Protein AF-G9ZH05-F1 (afdb_monomer)

Radius of gyration: 20.71 Å; Cα contacts (8 Å, |Δi|>4): 171; chains: 1; bo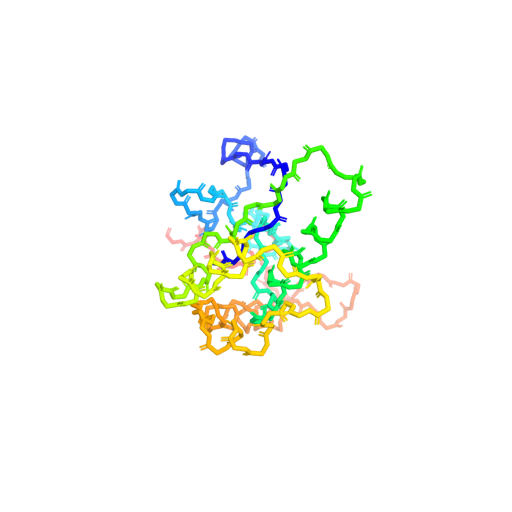unding box: 47×29×58 Å

Sequence (158 aa):
MPHSRWNDVGAESFTACGLPVLVAGEESGVAMASSPDGFRQIYFQGHPEYDHNSLLKEYRRDLQQYREGNSERAPYLPEHYLTPAGIRLANAYLESGAPISDFPEAALLEEVDVTWRDTAKALFANWLGLVYQLTHQDRRLQFMDGINPADPLGRLRR

Secondary structure (DSSP, 8-state):
-----S----HHHHHHTT--EEEEETTTEEEEEE-TTSSS-EEESS-TT--TTHHHHHHHHHHHHHHTTSSSSPPPPPTTTB-HHHHHHHHHHHHHT--GGG--HHHHHHTB---SHHHHHHHHHHHHHHHHHHB-SSTT-SB-TT--TT-TT-GGG-

Solvent-accessible surface area (backbone atoms only — not comparable to full-atom values): 9502 Å² total; per-residue (Å²): 104,50,70,87,76,89,78,85,70,55,63,64,61,35,53,77,70,53,27,49,76,76,39,64,45,96,86,74,35,48,33,32,32,24,35,72,42,62,61,93,40,75,47,69,65,38,43,52,83,61,56,86,57,50,66,58,51,52,42,53,53,43,41,47,37,23,77,72,65,77,36,98,57,73,63,71,81,69,78,90,35,50,38,79,66,25,49,51,54,53,50,53,49,64,74,66,66,62,59,79,89,69,57,63,56,73,67,42,59,77,23,45,55,77,84,33,56,68,61,30,52,51,51,53,53,52,51,53,49,48,49,67,73,44,40,29,88,57,82,93,43,71,50,34,92,90,56,44,86,77,36,65,73,58,70,89,79,116

Organism: NCBI:txid797473

Structure (mmCIF, N/CA/C/O backbone):
data_AF-G9ZH05-F1
#
_entry.id   AF-G9ZH05-F1
#
loop_
_atom_site.group_PDB
_atom_site.id
_atom_site.type_symbol
_atom_site.label_atom_id
_atom_site.label_alt_id
_atom_site.label_comp_id
_atom_site.label_asym_id
_atom_site.label_entity_id
_atom_site.label_seq_id
_atom_site.pdbx_PDB_ins_code
_atom_site.Cartn_x
_atom_site.Cartn_y
_atom_site.Cartn_z
_atom_site.occupancy
_atom_site.B_iso_or_equiv
_atom_site.auth_seq_id
_atom_site.auth_comp_id
_atom_site.auth_asym_id
_atom_site.auth_atom_id
_atom_site.pdbx_PDB_model_num
ATOM 1 N N . MET A 1 1 ? 1.633 -5.283 1.801 1.00 91.00 1 MET A N 1
ATOM 2 C CA . MET A 1 1 ? 0.624 -4.314 1.314 1.00 91.00 1 MET A CA 1
ATOM 3 C C . MET A 1 1 ? 1.350 -3.309 0.434 1.00 91.00 1 MET A C 1
ATOM 5 O O . MET A 1 1 ? 2.466 -2.972 0.805 1.00 91.00 1 MET A O 1
ATOM 9 N N . PRO A 1 2 ? 0.780 -2.866 -0.697 1.00 96.31 2 PRO A N 1
ATOM 10 C CA . PRO A 1 2 ? 1.409 -1.881 -1.571 1.00 96.31 2 PRO A CA 1
ATOM 11 C C . PRO A 1 2 ? 1.610 -0.542 -0.864 1.00 96.31 2 PRO A C 1
ATOM 13 O O . PRO A 1 2 ? 0.786 -0.148 -0.043 1.00 96.31 2 PRO A O 1
ATOM 16 N N . HIS A 1 3 ? 2.673 0.172 -1.211 1.00 96.75 3 HIS A N 1
ATOM 17 C CA . HIS A 1 3 ? 2.905 1.556 -0.814 1.00 96.75 3 HIS A CA 1
ATOM 18 C C . HIS A 1 3 ? 3.336 2.343 -2.054 1.00 96.75 3 HIS A C 1
ATOM 20 O O . HIS A 1 3 ? 4.154 1.855 -2.828 1.00 96.75 3 HIS A O 1
ATOM 26 N N . SER A 1 4 ? 2.781 3.541 -2.244 1.00 95.88 4 SER A N 1
ATOM 27 C CA . SER A 1 4 ? 3.154 4.462 -3.327 1.00 95.88 4 SER A CA 1
ATOM 28 C C . SER A 1 4 ? 3.033 5.895 -2.808 1.00 95.88 4 SER A C 1
ATOM 30 O O . SER A 1 4 ? 1.973 6.513 -2.868 1.00 95.88 4 SER A O 1
ATOM 32 N N . ARG A 1 5 ? 4.093 6.389 -2.154 1.00 93.75 5 ARG A N 1
ATOM 33 C CA . ARG A 1 5 ? 4.094 7.685 -1.455 1.00 93.75 5 ARG A CA 1
ATOM 34 C C . ARG A 1 5 ? 5.487 8.302 -1.388 1.00 93.75 5 ARG A C 1
ATOM 36 O O . ARG A 1 5 ? 6.480 7.586 -1.332 1.00 93.75 5 ARG A O 1
ATOM 43 N N . TRP A 1 6 ? 5.531 9.633 -1.327 1.00 91.75 6 TRP A N 1
ATOM 44 C CA . TRP A 1 6 ? 6.755 10.409 -1.070 1.00 91.75 6 TRP A CA 1
ATOM 45 C C . TRP A 1 6 ? 6.876 10.874 0.382 1.00 91.75 6 TRP A C 1
ATOM 47 O O . TRP A 1 6 ? 7.977 11.029 0.898 1.00 91.75 6 TRP A O 1
ATOM 57 N N . ASN A 1 7 ? 5.745 11.137 1.035 1.00 92.06 7 ASN A N 1
ATOM 58 C CA . ASN A 1 7 ? 5.698 11.530 2.438 1.00 92.06 7 ASN A CA 1
ATOM 59 C C . ASN A 1 7 ? 5.841 10.306 3.346 1.00 92.06 7 ASN A C 1
ATOM 61 O O . ASN A 1 7 ? 5.474 9.206 2.942 1.00 92.06 7 ASN A O 1
ATOM 65 N N . ASP A 1 8 ? 6.283 10.518 4.586 1.00 90.19 8 ASP A N 1
ATOM 66 C CA . ASP A 1 8 ? 6.347 9.491 5.626 1.00 90.19 8 ASP A CA 1
ATOM 67 C C . ASP A 1 8 ? 5.841 10.019 6.968 1.00 90.19 8 ASP A C 1
ATOM 69 O O . ASP A 1 8 ? 6.068 11.178 7.318 1.00 90.19 8 ASP A O 1
ATOM 73 N N . VAL A 1 9 ? 5.132 9.163 7.705 1.00 93.94 9 VAL A N 1
ATOM 74 C CA . VAL A 1 9 ? 4.748 9.410 9.097 1.00 93.94 9 VAL A CA 1
ATOM 75 C C . VAL A 1 9 ? 5.271 8.246 9.929 1.00 93.94 9 VAL A C 1
ATOM 77 O O . VAL A 1 9 ? 4.761 7.125 9.850 1.00 93.94 9 VAL A O 1
ATOM 80 N N . GLY A 1 10 ? 6.308 8.517 10.719 1.00 93.00 10 GLY A N 1
ATOM 81 C CA . GLY A 1 10 ? 6.997 7.502 11.509 1.00 93.00 10 GLY A CA 1
ATOM 82 C C . GLY A 1 10 ? 6.165 6.979 12.683 1.00 93.00 10 GLY A C 1
ATOM 83 O O . GLY A 1 10 ? 5.283 7.664 13.207 1.00 93.00 10 GLY A O 1
ATOM 84 N N . ALA A 1 11 ? 6.487 5.768 13.145 1.00 93.94 11 ALA A N 1
ATOM 85 C CA . ALA A 1 11 ? 5.816 5.117 14.278 1.00 93.94 11 ALA A CA 1
ATOM 86 C C . ALA A 1 11 ? 5.856 5.952 15.570 1.00 93.94 11 ALA A C 1
ATOM 88 O O . ALA A 1 11 ? 4.917 5.914 16.370 1.00 93.94 11 ALA A O 1
ATOM 89 N N . GLU A 1 12 ? 6.909 6.747 15.756 1.00 95.12 12 GLU A N 1
ATOM 90 C CA . GLU A 1 12 ? 7.049 7.664 16.888 1.00 95.12 12 GLU A CA 1
ATOM 91 C C . GLU A 1 12 ? 5.945 8.727 16.906 1.00 95.12 12 GLU A C 1
ATOM 93 O O . GLU A 1 12 ? 5.384 9.000 17.965 1.00 95.12 12 GLU A O 1
ATOM 98 N N . SER A 1 13 ? 5.562 9.273 15.745 1.00 95.94 13 SER A N 1
ATOM 99 C CA . SER A 1 13 ? 4.480 10.259 15.644 1.00 95.94 13 SER A CA 1
ATOM 100 C C . SER A 1 13 ? 3.128 9.657 16.027 1.00 95.94 13 SER A C 1
ATOM 102 O O . SER A 1 13 ? 2.374 10.271 16.779 1.00 95.94 13 SER A O 1
ATOM 104 N N . PHE A 1 14 ? 2.838 8.431 15.577 1.00 95.88 14 PHE A N 1
ATOM 105 C CA . PHE A 1 14 ? 1.626 7.715 15.993 1.00 95.88 14 PHE A CA 1
ATOM 106 C C . PHE A 1 14 ? 1.620 7.466 17.502 1.00 95.88 14 PHE A C 1
ATOM 108 O O . PHE A 1 14 ? 0.631 7.762 18.174 1.00 95.88 14 PHE A O 1
ATOM 115 N N . THR A 1 15 ? 2.747 7.001 18.044 1.00 94.06 15 THR A N 1
ATOM 116 C CA . THR A 1 15 ? 2.907 6.724 19.478 1.00 94.06 15 THR A CA 1
ATOM 117 C C . THR A 1 15 ? 2.720 7.987 20.319 1.00 94.06 15 THR A C 1
ATOM 119 O O . THR A 1 15 ? 1.979 7.962 21.300 1.00 94.06 15 THR A O 1
ATOM 122 N N . ALA A 1 16 ? 3.316 9.111 19.911 1.00 96.75 16 ALA A N 1
ATOM 123 C CA . ALA A 1 16 ? 3.177 10.402 20.586 1.00 96.75 16 ALA A CA 1
ATOM 124 C C . ALA A 1 16 ? 1.726 10.915 20.600 1.00 96.75 16 ALA A C 1
ATOM 126 O O . ALA A 1 16 ? 1.315 11.586 21.545 1.00 96.75 16 ALA A O 1
ATOM 127 N N . CYS A 1 17 ? 0.932 10.565 19.585 1.00 95.94 17 CYS A N 1
ATOM 128 C CA . CYS A 1 17 ? -0.497 10.873 19.516 1.00 95.94 17 CYS A CA 1
ATOM 129 C C . CYS A 1 17 ? -1.398 9.806 20.167 1.00 95.94 17 CYS A C 1
ATOM 131 O O . CYS A 1 17 ? -2.622 9.928 20.105 1.00 95.94 17 CYS A O 1
ATOM 133 N N . GLY A 1 18 ? -0.830 8.759 20.775 1.00 95.38 18 GLY A N 1
ATOM 134 C CA . GLY A 1 18 ? -1.591 7.662 21.377 1.00 95.38 18 GLY A CA 1
ATOM 135 C C . GLY A 1 18 ? -2.350 6.803 20.361 1.00 95.38 18 GLY A C 1
ATOM 136 O O . GLY A 1 18 ? -3.349 6.184 20.718 1.00 95.38 18 GLY A O 1
ATOM 137 N N . LEU A 1 19 ? -1.908 6.783 19.101 1.00 96.62 19 LEU A N 1
ATOM 138 C CA . LEU A 1 19 ? -2.506 6.008 18.017 1.00 96.62 19 LEU A CA 1
ATOM 139 C C . LEU A 1 19 ? -1.796 4.651 17.906 1.00 96.62 19 LEU A C 1
ATOM 141 O O . LEU A 1 19 ? -0.623 4.612 17.527 1.00 96.62 19 LEU A O 1
ATOM 145 N N . PRO A 1 20 ? -2.462 3.525 18.219 1.00 95.44 20 PRO A N 1
ATOM 146 C CA . PRO A 1 20 ? -1.836 2.216 18.111 1.00 95.44 20 PRO A CA 1
ATOM 147 C C . PRO A 1 20 ? -1.475 1.888 16.659 1.00 95.44 20 PRO A C 1
ATOM 149 O O . PRO A 1 20 ? -2.345 1.872 15.784 1.00 95.44 20 PRO A O 1
ATOM 152 N N . VAL A 1 21 ? -0.201 1.581 16.410 1.00 96.62 21 VAL A N 1
ATOM 153 C CA . VAL A 1 21 ? 0.254 1.002 15.139 1.00 96.62 21 VAL A CA 1
ATOM 154 C C . VAL A 1 21 ? -0.161 -0.468 15.102 1.00 96.62 21 VAL A C 1
ATOM 156 O O . VAL A 1 21 ? 0.122 -1.225 16.028 1.00 96.62 21 VAL A O 1
ATOM 159 N N . LEU A 1 22 ? -0.853 -0.867 14.037 1.00 94.56 22 LEU A N 1
ATOM 160 C CA . LEU A 1 22 ? -1.394 -2.217 13.861 1.00 94.56 22 LEU A CA 1
ATOM 161 C C . LEU A 1 22 ? -0.553 -3.051 12.894 1.00 94.56 22 LEU A C 1
ATOM 163 O O . LEU A 1 22 ? -0.414 -4.256 13.082 1.00 94.56 22 LEU A O 1
ATOM 167 N N . VAL A 1 23 ? -0.012 -2.416 11.852 1.00 94.88 23 VAL A N 1
ATOM 168 C CA . VAL A 1 23 ? 0.832 -3.061 10.840 1.00 94.88 23 VAL A CA 1
ATOM 169 C C . VAL A 1 23 ? 1.953 -2.104 10.459 1.00 94.88 23 VAL A C 1
ATOM 171 O O . VAL A 1 23 ? 1.690 -0.948 10.122 1.00 94.88 23 VAL A O 1
ATOM 174 N N . ALA A 1 24 ? 3.186 -2.601 10.470 1.00 95.12 24 ALA A N 1
ATOM 175 C CA . ALA A 1 24 ? 4.362 -1.919 9.948 1.00 95.12 24 ALA A CA 1
ATOM 176 C C . ALA A 1 24 ? 5.237 -2.924 9.185 1.00 95.12 24 ALA A C 1
ATOM 178 O O . ALA A 1 24 ? 5.312 -4.090 9.574 1.00 95.12 24 ALA A O 1
ATOM 179 N N . GLY A 1 25 ? 5.845 -2.477 8.089 1.00 92.69 25 GLY A N 1
ATOM 180 C CA . GLY A 1 25 ? 6.876 -3.217 7.366 1.00 92.69 25 GLY A CA 1
ATOM 181 C C . GLY A 1 25 ? 8.271 -2.788 7.816 1.00 92.69 25 GLY A C 1
ATOM 182 O O . GLY A 1 25 ? 8.442 -1.677 8.316 1.00 92.69 25 GLY A O 1
ATOM 183 N N . GLU A 1 26 ? 9.259 -3.660 7.622 1.00 92.12 26 GLU A N 1
ATOM 184 C CA . GLU A 1 26 ? 10.667 -3.354 7.912 1.00 92.12 26 GLU A CA 1
ATOM 185 C C . GLU A 1 26 ? 11.187 -2.220 7.015 1.00 92.12 26 GLU A C 1
ATOM 187 O O . GLU A 1 26 ? 11.820 -1.287 7.500 1.00 92.12 26 GLU A O 1
ATOM 192 N N . GLU A 1 27 ? 10.828 -2.253 5.729 1.00 92.38 27 GLU A N 1
ATOM 193 C CA . GLU A 1 27 ? 11.251 -1.261 4.732 1.00 92.38 27 GLU A CA 1
ATOM 194 C C . GLU A 1 27 ? 10.213 -0.145 4.532 1.00 92.38 27 GLU A C 1
ATOM 196 O O . GLU A 1 27 ? 10.553 1.030 4.425 1.00 92.38 27 GLU A O 1
ATOM 201 N N . SER A 1 28 ? 8.921 -0.491 4.515 1.00 92.56 28 SER A N 1
ATOM 202 C CA . SER A 1 28 ? 7.839 0.447 4.176 1.00 92.56 28 SER A CA 1
ATOM 203 C C . SER A 1 28 ? 7.343 1.303 5.348 1.00 92.56 28 SER A C 1
ATOM 205 O O . SER A 1 28 ? 6.474 2.163 5.162 1.00 92.56 28 SER A O 1
ATOM 207 N N . GLY A 1 29 ? 7.846 1.051 6.560 1.00 94.88 29 GLY A N 1
ATOM 208 C CA . GLY A 1 29 ? 7.427 1.732 7.780 1.00 94.88 29 GLY A CA 1
ATOM 209 C C . GLY A 1 29 ? 5.975 1.436 8.169 1.00 94.88 29 GLY A C 1
ATOM 210 O O . GLY A 1 29 ? 5.433 0.360 7.897 1.00 94.88 29 GLY A O 1
ATOM 211 N N . VAL A 1 30 ? 5.328 2.390 8.846 1.00 96.50 30 VAL A N 1
ATOM 212 C CA . VAL A 1 30 ? 3.940 2.230 9.305 1.00 96.50 30 VAL A CA 1
ATOM 213 C C . VAL A 1 30 ? 3.008 2.072 8.109 1.00 96.50 30 VAL A C 1
ATOM 215 O O . VAL A 1 30 ? 3.024 2.868 7.174 1.00 96.50 30 VAL A O 1
ATOM 218 N N . ALA A 1 31 ? 2.153 1.056 8.173 1.00 95.81 31 ALA A N 1
ATOM 219 C CA . ALA A 1 31 ? 1.224 0.702 7.112 1.00 95.81 31 ALA A CA 1
ATOM 220 C C . A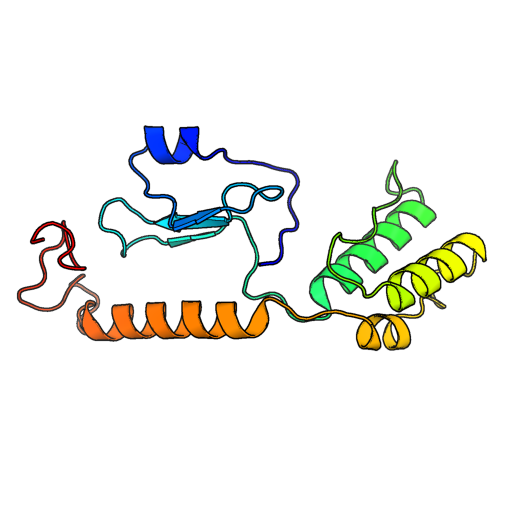LA A 1 31 ? -0.232 0.919 7.537 1.00 95.81 31 ALA A C 1
ATOM 222 O O . ALA A 1 31 ? -1.023 1.474 6.771 1.00 95.81 31 ALA A O 1
ATOM 223 N N . MET A 1 32 ? -0.566 0.533 8.772 1.00 96.50 32 MET A N 1
ATOM 224 C CA . MET A 1 32 ? -1.893 0.715 9.354 1.00 96.50 32 MET A CA 1
ATOM 225 C C . MET A 1 32 ? -1.805 1.099 10.831 1.00 96.50 32 MET A C 1
ATOM 227 O O . MET A 1 32 ? -1.017 0.520 11.582 1.00 96.50 32 MET A O 1
ATOM 231 N N . ALA A 1 33 ? -2.664 2.020 11.257 1.00 96.94 33 ALA A N 1
ATOM 232 C CA . ALA A 1 33 ? -2.870 2.395 12.654 1.00 96.94 33 ALA A CA 1
ATOM 233 C C . ALA A 1 33 ? -4.368 2.576 12.945 1.00 96.94 33 ALA A C 1
ATOM 235 O O . ALA A 1 33 ? -5.184 2.628 12.024 1.00 96.94 33 ALA A O 1
ATOM 236 N N . SER A 1 34 ? -4.742 2.700 14.215 1.00 96.44 34 SER A N 1
ATOM 237 C CA . SER A 1 34 ? -6.118 3.017 14.617 1.00 96.44 34 SER A CA 1
ATOM 238 C C . SER A 1 34 ? -6.186 4.190 15.588 1.00 96.44 34 SER A C 1
ATOM 240 O O . SER A 1 34 ? -5.182 4.591 16.172 1.00 96.44 34 SER A O 1
ATOM 242 N N . SER A 1 35 ? -7.390 4.715 15.812 1.00 95.50 35 SER A N 1
ATOM 243 C CA . SER A 1 35 ? -7.690 5.540 16.984 1.00 95.50 35 SER A CA 1
ATOM 244 C C . SER A 1 35 ? -7.393 4.784 18.292 1.00 95.50 35 SER A C 1
ATOM 246 O O . SER A 1 35 ? -7.295 3.551 18.275 1.00 95.50 35 SER A O 1
ATOM 248 N N . PRO A 1 36 ? -7.268 5.485 19.438 1.00 94.12 36 PRO A N 1
ATOM 249 C CA . PRO A 1 36 ? -6.943 4.851 20.722 1.00 94.12 36 PRO A CA 1
ATOM 250 C C . PRO A 1 36 ? -7.937 3.756 21.140 1.00 94.12 36 PRO A C 1
ATOM 252 O O . PRO A 1 36 ? -7.549 2.747 21.718 1.00 94.12 36 PRO A O 1
ATOM 255 N N . ASP A 1 37 ? -9.212 3.924 20.783 1.00 92.94 37 ASP A N 1
ATOM 256 C CA . ASP A 1 37 ? -10.287 2.949 21.015 1.00 92.94 37 ASP A CA 1
ATOM 257 C C . ASP A 1 37 ? -10.234 1.734 20.062 1.00 92.94 37 ASP A C 1
ATOM 259 O O . ASP A 1 37 ? -11.022 0.794 20.167 1.00 92.94 37 ASP A O 1
ATOM 263 N N . GLY A 1 38 ? -9.302 1.749 19.109 1.00 92.62 38 GLY A N 1
ATOM 264 C CA . GLY A 1 38 ? -9.018 0.659 18.190 1.00 92.62 38 GLY A CA 1
ATOM 265 C C . GLY A 1 38 ? -9.962 0.528 16.999 1.00 92.62 38 GLY A C 1
ATOM 266 O O . GLY A 1 38 ? -9.773 -0.410 16.225 1.00 92.62 38 GLY A O 1
ATOM 267 N N . PHE A 1 39 ? -10.971 1.396 16.854 1.00 93.94 39 PHE A N 1
ATOM 268 C CA . PHE A 1 39 ? -12.082 1.117 15.939 1.00 93.94 39 PHE A CA 1
ATOM 269 C C . PHE A 1 39 ? -12.606 2.312 15.137 1.00 93.94 39 PHE A C 1
ATOM 271 O O . PHE A 1 39 ? -12.826 2.179 13.934 1.00 93.94 39 PHE A O 1
ATOM 278 N N . ARG A 1 40 ? -12.834 3.473 15.764 1.00 92.25 40 ARG A N 1
ATOM 279 C CA . ARG A 1 40 ? -13.557 4.579 15.104 1.00 92.25 40 ARG A CA 1
ATOM 280 C C . ARG A 1 40 ? -12.829 5.175 13.912 1.00 92.25 40 ARG A C 1
ATOM 282 O O . ARG A 1 40 ? -13.476 5.661 12.989 1.00 92.25 40 ARG A O 1
ATOM 289 N N . GLN A 1 41 ? -11.505 5.198 13.961 1.00 95.00 41 GLN A N 1
ATOM 290 C CA . GLN A 1 41 ? -10.664 5.675 12.875 1.00 95.00 41 GLN A CA 1
ATOM 291 C C . GLN A 1 41 ? -9.622 4.605 12.589 1.00 95.00 41 GLN A C 1
ATOM 293 O O . GLN A 1 41 ? -8.938 4.143 13.502 1.00 95.00 41 GLN A O 1
ATOM 298 N N . ILE A 1 42 ? -9.512 4.222 11.322 1.00 95.44 42 ILE A N 1
ATOM 299 C CA . ILE A 1 42 ? -8.452 3.356 10.817 1.00 95.44 42 ILE A CA 1
ATOM 300 C C . ILE A 1 42 ? -7.653 4.194 9.824 1.00 95.44 42 ILE A C 1
ATOM 302 O O . ILE A 1 42 ? -8.221 4.769 8.896 1.00 95.44 42 ILE A O 1
ATOM 306 N N . TYR A 1 43 ? -6.349 4.294 10.048 1.00 96.00 43 TYR A N 1
ATOM 307 C CA . TYR A 1 43 ? -5.430 5.066 9.222 1.00 96.00 43 TYR A CA 1
ATOM 308 C C . TYR A 1 43 ? -4.613 4.118 8.356 1.00 96.00 43 TYR A C 1
ATOM 310 O O . TYR A 1 43 ? -4.080 3.129 8.861 1.00 96.00 43 TYR A O 1
ATOM 318 N N . PHE A 1 44 ? -4.472 4.457 7.078 1.00 95.69 44 PHE A N 1
ATOM 319 C CA . PHE A 1 44 ? -3.669 3.714 6.115 1.00 95.69 44 PHE A CA 1
ATOM 320 C C . PHE A 1 44 ? -2.575 4.610 5.543 1.00 95.69 44 PHE A C 1
ATOM 322 O O . PHE A 1 44 ? -2.839 5.737 5.133 1.00 95.69 44 PHE A O 1
ATOM 329 N N . GLN A 1 45 ? -1.351 4.089 5.517 1.00 95.38 45 GLN A N 1
ATOM 330 C CA . GLN A 1 45 ? -0.221 4.660 4.774 1.00 95.38 45 GLN A CA 1
ATOM 331 C C . GLN A 1 45 ? 0.206 3.785 3.589 1.00 95.38 45 GLN A C 1
ATOM 333 O O . GLN A 1 45 ? 1.088 4.172 2.820 1.00 95.38 45 GLN A O 1
ATOM 338 N N . GLY A 1 46 ? -0.375 2.591 3.461 1.00 94.69 46 GLY A N 1
ATOM 339 C CA . GLY A 1 46 ? -0.297 1.782 2.250 1.00 94.69 46 GLY A CA 1
ATOM 340 C C . GLY A 1 46 ? -1.675 1.597 1.629 1.00 94.69 46 GLY A C 1
ATOM 341 O O . GLY A 1 46 ? -2.678 2.050 2.175 1.00 94.69 46 GLY A O 1
ATOM 342 N N . HIS A 1 47 ? -1.698 0.907 0.498 1.00 96.31 47 HIS A N 1
ATOM 343 C CA . HIS A 1 47 ? -2.842 0.802 -0.391 1.00 96.31 47 HIS A CA 1
ATOM 344 C C . HIS A 1 47 ? -3.304 -0.652 -0.548 1.00 96.31 47 HIS A C 1
ATOM 346 O O . HIS A 1 47 ? -3.026 -1.292 -1.569 1.0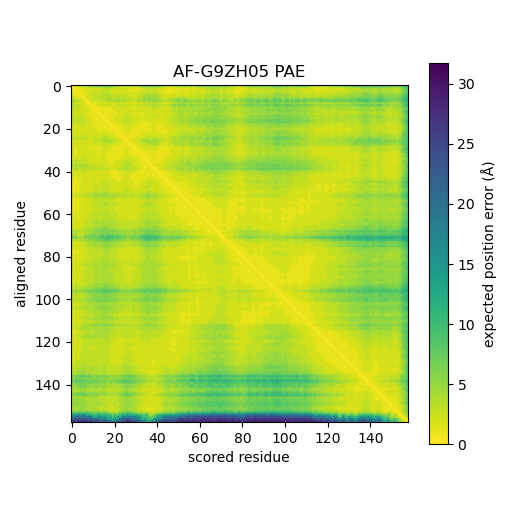0 96.31 47 HIS A O 1
ATOM 352 N N . PRO A 1 48 ? -3.972 -1.240 0.463 1.00 95.75 48 PRO A N 1
ATOM 353 C CA . PRO A 1 48 ? -4.450 -2.619 0.368 1.00 95.75 48 PRO A CA 1
ATOM 354 C C . PRO A 1 48 ? -5.518 -2.794 -0.722 1.00 95.75 48 PRO A C 1
ATOM 356 O O . PRO A 1 48 ? -5.752 -3.911 -1.173 1.00 95.75 48 PRO A O 1
ATOM 359 N N . GLU A 1 49 ? -6.159 -1.706 -1.146 1.00 96.50 49 GLU A N 1
ATOM 360 C CA . GLU A 1 49 ? -7.189 -1.646 -2.179 1.00 96.50 49 GLU A CA 1
ATOM 361 C C . GLU A 1 49 ? -6.652 -1.740 -3.610 1.00 96.50 49 GLU A C 1
ATOM 363 O O . GLU A 1 49 ? -7.441 -1.948 -4.532 1.00 96.50 49 GLU A O 1
ATOM 368 N N . TYR A 1 50 ? -5.342 -1.566 -3.814 1.00 97.31 50 TYR A N 1
ATOM 369 C CA . TYR A 1 50 ? -4.762 -1.544 -5.153 1.00 97.31 50 TYR A CA 1
ATOM 370 C C . TYR A 1 50 ? -5.015 -2.847 -5.906 1.00 97.31 50 TYR A C 1
ATOM 372 O O . TYR A 1 50 ? -4.864 -3.953 -5.372 1.00 97.31 50 TYR A O 1
ATOM 380 N N . ASP A 1 51 ? -5.352 -2.699 -7.186 1.00 96.19 51 ASP A N 1
ATOM 381 C CA . ASP A 1 51 ? -5.413 -3.822 -8.102 1.00 96.19 51 ASP A CA 1
ATOM 382 C C . ASP A 1 51 ? -4.001 -4.187 -8.582 1.00 96.19 51 ASP A C 1
ATOM 384 O O . ASP A 1 51 ? -3.052 -3.406 -8.491 1.00 96.19 51 ASP A O 1
ATOM 388 N N . HIS A 1 52 ? -3.867 -5.390 -9.130 1.00 95.38 52 HIS A N 1
ATOM 389 C CA . HIS A 1 52 ? -2.613 -5.932 -9.633 1.00 95.38 52 HIS A CA 1
ATOM 390 C C . HIS A 1 52 ? -1.943 -5.035 -10.678 1.00 95.38 52 HIS A C 1
ATOM 392 O O . HIS A 1 52 ? -0.737 -5.121 -10.813 1.00 95.38 52 HIS A O 1
ATOM 398 N N . ASN A 1 53 ? -2.669 -4.163 -11.389 1.00 97.00 53 ASN A N 1
ATOM 399 C CA . ASN A 1 53 ? -2.106 -3.270 -12.409 1.00 97.00 53 ASN A CA 1
ATOM 400 C C . ASN A 1 53 ? -1.844 -1.828 -11.935 1.00 97.00 53 ASN A C 1
ATOM 402 O O . ASN A 1 53 ? -1.330 -1.033 -12.722 1.00 97.00 53 ASN A O 1
ATOM 406 N N . SER A 1 54 ? -2.194 -1.468 -10.694 1.00 97.56 54 SER A N 1
ATOM 407 C CA . SER A 1 54 ? -2.137 -0.073 -10.232 1.00 97.56 54 SER A CA 1
ATOM 408 C C . SER A 1 54 ? -0.722 0.507 -10.302 1.00 97.56 54 SER A C 1
ATOM 410 O O . SER A 1 54 ? -0.507 1.522 -10.962 1.00 97.56 54 SER A O 1
ATOM 412 N N . LEU A 1 55 ? 0.258 -0.173 -9.696 1.00 97.81 55 LEU A N 1
ATOM 413 C CA . LEU A 1 55 ? 1.650 0.292 -9.682 1.00 97.81 55 LEU A CA 1
ATOM 414 C C . LEU A 1 55 ? 2.284 0.263 -11.079 1.00 97.81 55 LEU A C 1
ATOM 416 O O . LEU A 1 55 ? 3.065 1.148 -11.416 1.00 97.81 55 LEU A O 1
ATOM 420 N N . LEU A 1 56 ? 1.916 -0.704 -11.929 1.00 97.50 56 LEU A N 1
ATOM 421 C CA . LEU A 1 56 ? 2.408 -0.749 -13.307 1.00 97.50 56 LEU A CA 1
ATOM 422 C C . LEU A 1 56 ? 1.912 0.445 -14.135 1.00 97.50 56 LEU A C 1
ATOM 424 O O . LEU A 1 56 ? 2.673 1.009 -14.921 1.00 97.50 56 LEU A O 1
ATOM 428 N N . LYS A 1 57 ? 0.654 0.860 -13.943 1.00 97.50 57 LYS A N 1
ATOM 429 C CA . LYS A 1 57 ? 0.091 2.051 -14.597 1.00 97.50 57 LYS A CA 1
ATOM 430 C C . LYS A 1 57 ? 0.753 3.336 -14.111 1.00 97.50 57 LYS A C 1
ATOM 432 O O . LYS A 1 57 ? 1.042 4.202 -14.936 1.00 97.50 57 LYS A O 1
ATOM 437 N N . GLU A 1 58 ? 1.007 3.453 -12.807 1.00 98.00 58 GLU A N 1
ATOM 438 C CA . GLU A 1 58 ? 1.777 4.567 -12.237 1.00 98.00 58 GLU A CA 1
ATOM 439 C C . GLU A 1 58 ? 3.176 4.626 -12.858 1.00 98.00 58 GLU A C 1
ATOM 441 O O . GLU A 1 58 ? 3.552 5.652 -13.422 1.00 98.00 58 GLU A O 1
ATOM 446 N N . TYR A 1 59 ? 3.890 3.497 -12.880 1.00 98.06 59 TYR A N 1
ATOM 447 C CA . TYR A 1 59 ? 5.215 3.397 -13.485 1.00 98.06 59 TYR A CA 1
ATOM 448 C C . TYR A 1 59 ? 5.216 3.789 -14.969 1.00 98.06 59 TYR A C 1
ATOM 450 O O . TYR A 1 59 ? 6.031 4.607 -15.395 1.00 98.06 59 TYR A O 1
ATOM 458 N N . ARG A 1 60 ? 4.283 3.248 -15.767 1.00 97.88 60 ARG A N 1
ATOM 459 C CA . ARG A 1 60 ? 4.160 3.559 -17.201 1.00 97.88 60 ARG A CA 1
ATOM 460 C C . ARG A 1 60 ? 3.921 5.052 -17.431 1.00 97.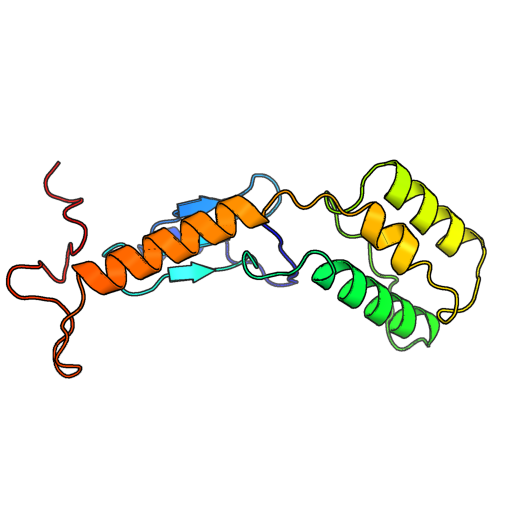88 60 ARG A C 1
ATOM 462 O O . ARG A 1 60 ? 4.574 5.644 -18.292 1.00 97.88 60 ARG A O 1
ATOM 469 N N . ARG A 1 61 ? 2.999 5.654 -16.671 1.00 97.75 61 ARG A N 1
ATOM 470 C CA . ARG A 1 61 ? 2.691 7.090 -16.734 1.00 97.75 61 ARG A CA 1
ATOM 471 C C . ARG A 1 61 ? 3.928 7.922 -16.404 1.00 97.75 61 ARG A C 1
ATOM 473 O O . ARG A 1 61 ? 4.257 8.839 -17.149 1.00 97.75 61 ARG A O 1
ATOM 480 N N . ASP A 1 62 ? 4.626 7.598 -15.324 1.00 97.88 62 ASP A N 1
ATOM 481 C CA . ASP A 1 62 ? 5.764 8.394 -14.861 1.00 97.88 62 ASP A CA 1
ATOM 482 C C . ASP A 1 62 ? 6.977 8.228 -15.794 1.00 97.88 62 ASP A C 1
ATOM 484 O O . ASP A 1 62 ? 7.718 9.181 -16.043 1.00 97.88 62 ASP A O 1
ATOM 488 N N . LEU A 1 63 ? 7.135 7.050 -16.410 1.00 97.75 63 LEU A N 1
ATOM 489 C CA . LEU A 1 63 ? 8.162 6.799 -17.420 1.00 97.75 63 LEU A CA 1
ATOM 490 C C . LEU A 1 63 ? 7.896 7.616 -18.686 1.00 97.75 63 LEU A C 1
ATOM 492 O O . LEU A 1 63 ? 8.834 8.137 -19.291 1.00 97.75 63 LEU A O 1
ATOM 496 N N . GLN A 1 64 ? 6.626 7.749 -19.075 1.00 97.44 64 GLN A N 1
ATOM 497 C CA . GLN A 1 64 ? 6.226 8.632 -20.164 1.00 97.44 64 GLN A CA 1
ATOM 498 C C . GLN A 1 64 ? 6.592 10.087 -19.856 1.00 97.44 64 GLN A C 1
ATOM 500 O O . GLN A 1 64 ? 7.264 10.720 -20.665 1.00 97.44 64 GLN A O 1
ATOM 505 N N . GLN A 1 65 ? 6.220 10.587 -18.671 1.00 97.88 65 GLN A N 1
ATOM 506 C CA . GLN A 1 65 ? 6.529 11.960 -18.252 1.00 97.88 65 GLN A CA 1
ATOM 507 C C . GLN A 1 65 ? 8.034 12.238 -18.263 1.00 97.88 65 GLN A C 1
ATOM 509 O O . GLN A 1 65 ? 8.467 13.290 -18.728 1.00 97.88 65 GLN A O 1
ATOM 514 N N . TYR A 1 66 ? 8.845 11.281 -17.807 1.00 97.31 66 TYR A N 1
ATOM 515 C CA . TYR A 1 66 ? 10.299 11.386 -17.881 1.00 97.31 66 TYR A CA 1
ATOM 516 C C . TYR A 1 66 ? 10.810 11.466 -19.326 1.00 97.31 66 TYR A C 1
ATOM 518 O O . TYR A 1 66 ? 11.601 12.347 -19.653 1.00 97.31 66 TYR A O 1
ATOM 526 N N . ARG A 1 67 ? 10.332 10.589 -20.217 1.00 95.56 67 ARG A N 1
ATOM 527 C CA . ARG A 1 67 ? 10.746 10.576 -21.632 1.00 95.56 67 ARG A CA 1
ATOM 528 C C . ARG A 1 67 ? 10.315 11.826 -22.401 1.00 95.56 67 ARG A C 1
ATOM 530 O O . ARG A 1 67 ? 10.987 12.207 -23.353 1.00 95.56 67 ARG A O 1
ATOM 537 N N . GLU A 1 68 ? 9.224 12.458 -21.985 1.00 96.94 68 GLU A N 1
ATOM 538 C CA . GLU A 1 68 ? 8.742 13.733 -22.528 1.00 96.94 68 GLU A CA 1
ATOM 539 C C . GLU A 1 68 ? 9.476 14.953 -21.939 1.00 96.94 68 GLU A C 1
ATOM 541 O O . GLU A 1 68 ? 9.264 16.072 -22.399 1.00 96.94 68 GLU A O 1
ATOM 546 N N . GLY A 1 69 ? 10.359 14.759 -20.950 1.00 97.00 69 GLY A N 1
ATOM 547 C CA . GLY A 1 69 ? 11.106 15.836 -20.291 1.00 97.00 69 GLY A CA 1
ATOM 548 C C . GLY A 1 69 ? 10.312 16.602 -19.227 1.00 97.00 69 GLY A C 1
ATOM 549 O O . GLY A 1 69 ? 10.786 17.620 -18.731 1.00 97.00 69 GLY A O 1
ATOM 550 N N . ASN A 1 70 ? 9.128 16.113 -18.847 1.00 97.44 70 ASN A N 1
ATOM 551 C CA . ASN A 1 70 ? 8.274 16.713 -17.815 1.00 97.44 70 ASN A CA 1
ATOM 552 C C . ASN A 1 70 ? 8.678 16.299 -16.387 1.00 97.44 70 ASN A C 1
ATOM 554 O O . ASN A 1 70 ? 8.150 16.835 -15.415 1.00 97.44 70 ASN A O 1
ATOM 558 N N . SER A 1 71 ? 9.593 15.335 -16.252 1.00 95.69 71 SER A N 1
ATOM 559 C CA . SER A 1 71 ? 10.189 14.908 -14.983 1.00 95.69 71 SER A CA 1
ATOM 560 C C . SER A 1 71 ? 11.711 14.933 -15.088 1.00 95.69 71 SER A C 1
ATOM 562 O O . SER A 1 71 ? 12.276 14.484 -16.083 1.00 95.69 71 SER A O 1
ATOM 564 N N . GLU A 1 72 ? 12.380 15.396 -14.034 1.00 94.19 72 GLU A N 1
ATOM 565 C CA . GLU A 1 72 ? 13.846 15.444 -13.956 1.00 94.19 72 GLU A CA 1
ATOM 566 C C . GLU A 1 72 ? 14.480 14.049 -13.832 1.00 94.19 72 GLU A C 1
ATOM 568 O O . GLU A 1 72 ? 15.656 13.855 -14.143 1.00 94.19 72 GLU A O 1
ATOM 573 N N . ARG A 1 73 ? 13.706 13.061 -13.369 1.00 94.31 73 ARG A N 1
ATOM 574 C CA . ARG A 1 73 ? 14.201 11.729 -13.018 1.00 94.31 73 ARG A CA 1
ATOM 575 C C . ARG A 1 73 ? 13.303 10.624 -13.560 1.00 94.31 73 ARG A C 1
ATOM 577 O O . ARG A 1 73 ? 12.077 10.725 -13.517 1.00 94.31 73 ARG A O 1
ATOM 584 N N . ALA A 1 74 ? 13.946 9.550 -14.016 1.00 94.88 74 ALA A N 1
ATOM 585 C CA . ALA A 1 74 ? 13.278 8.315 -14.399 1.00 94.88 74 ALA A CA 1
ATOM 586 C C . ALA A 1 74 ? 12.651 7.638 -13.169 1.00 94.88 74 ALA A C 1
ATOM 588 O O . ALA A 1 74 ? 13.322 7.543 -12.135 1.00 94.88 74 ALA A O 1
ATOM 589 N N . PRO A 1 75 ? 11.406 7.137 -13.255 1.00 96.19 75 PRO A N 1
ATOM 590 C CA . PRO A 1 75 ? 10.824 6.385 -12.154 1.00 96.19 75 PRO A CA 1
ATOM 591 C C . PRO A 1 75 ? 11.583 5.075 -11.928 1.00 96.19 75 PRO A C 1
ATOM 593 O O . PRO A 1 75 ? 12.103 4.460 -12.864 1.00 96.19 75 PRO A O 1
ATOM 596 N N . TYR A 1 76 ? 11.596 4.622 -10.680 1.00 95.12 76 TYR A N 1
ATOM 597 C CA . TYR A 1 76 ? 12.063 3.284 -10.343 1.00 95.12 76 TYR A CA 1
ATOM 598 C C . TYR A 1 76 ? 10.989 2.248 -10.612 1.00 95.12 76 TYR A C 1
ATOM 600 O O . TYR A 1 76 ? 9.800 2.529 -10.461 1.00 95.12 76 TYR A O 1
ATOM 608 N N . LEU A 1 77 ? 11.414 1.040 -10.985 1.00 96.19 77 LEU A N 1
ATOM 609 C CA . LEU A 1 77 ? 10.502 -0.096 -10.973 1.00 96.19 77 LEU A CA 1
ATOM 610 C C . LEU A 1 77 ? 10.002 -0.315 -9.538 1.00 96.19 77 LEU A C 1
ATOM 612 O O . LEU A 1 77 ? 10.820 -0.254 -8.617 1.00 96.19 77 LEU A O 1
ATOM 616 N N . PRO A 1 78 ? 8.699 -0.577 -9.335 1.00 96.44 78 PRO A N 1
ATOM 617 C CA . PRO A 1 78 ? 8.185 -0.871 -8.007 1.00 96.44 78 PRO A CA 1
ATOM 618 C C . PRO A 1 78 ? 8.884 -2.097 -7.403 1.00 96.44 78 PRO A C 1
ATOM 620 O O . PRO A 1 78 ? 8.973 -3.156 -8.034 1.00 96.44 78 PRO A O 1
ATOM 623 N N . GLU A 1 79 ? 9.384 -1.949 -6.180 1.00 96.25 79 GLU A N 1
ATOM 624 C CA . GLU A 1 79 ? 10.071 -3.015 -5.452 1.00 96.25 79 GLU A CA 1
ATOM 625 C C . GLU A 1 79 ? 9.088 -4.126 -5.054 1.00 96.25 79 GLU A C 1
ATOM 627 O O . GLU A 1 79 ? 7.914 -3.871 -4.785 1.00 96.25 79 GLU A O 1
ATOM 632 N N . HIS A 1 80 ? 9.561 -5.379 -5.052 1.00 96.06 80 HIS A N 1
ATOM 633 C CA . HIS A 1 80 ? 8.774 -6.574 -4.695 1.00 96.06 80 HIS A CA 1
ATOM 634 C C . HIS A 1 80 ? 7.440 -6.748 -5.447 1.00 96.06 80 HIS A C 1
ATOM 636 O O . HIS A 1 80 ? 6.533 -7.419 -4.958 1.00 96.06 80 HIS A O 1
ATOM 642 N N . TYR A 1 81 ? 7.308 -6.143 -6.629 1.00 97.06 81 TYR A N 1
ATOM 643 C CA . TYR A 1 81 ? 6.063 -6.131 -7.398 1.00 97.06 81 TYR A CA 1
ATOM 644 C C . TYR A 1 81 ? 6.097 -7.058 -8.617 1.00 97.06 81 TYR A C 1
ATOM 646 O O . TYR A 1 81 ? 5.117 -7.745 -8.899 1.00 97.06 81 TYR A O 1
ATOM 654 N N . LEU A 1 82 ? 7.224 -7.088 -9.331 1.00 97.81 82 LEU A N 1
ATOM 655 C CA . LEU A 1 82 ? 7.443 -7.975 -10.473 1.00 97.81 82 LEU A CA 1
ATOM 656 C C . LEU A 1 82 ? 8.259 -9.200 -10.058 1.00 97.81 82 LEU A C 1
ATOM 658 O O . LEU A 1 82 ? 9.169 -9.105 -9.230 1.00 97.81 82 LEU A O 1
ATOM 662 N N . THR A 1 83 ? 8.004 -10.335 -10.704 1.00 97.81 83 THR A N 1
ATOM 663 C CA . THR A 1 83 ? 8.895 -11.497 -10.620 1.00 97.81 83 THR A CA 1
ATOM 664 C C . THR A 1 83 ? 10.288 -11.156 -11.182 1.00 97.81 83 THR A C 1
ATOM 666 O O . THR A 1 83 ? 10.454 -10.199 -11.951 1.00 97.81 83 THR A O 1
ATOM 669 N N . PRO A 1 84 ? 11.315 -11.989 -10.922 1.00 97.69 84 PRO A N 1
ATOM 670 C CA . PRO A 1 84 ? 12.605 -11.844 -11.592 1.00 97.69 84 PRO A CA 1
ATOM 671 C C . PRO A 1 84 ? 12.521 -11.865 -13.129 1.00 97.69 84 PRO A C 1
ATOM 673 O O . PRO A 1 84 ? 13.379 -11.277 -13.787 1.00 97.69 84 PRO A O 1
ATOM 676 N N . ALA A 1 85 ? 11.531 -12.548 -13.720 1.00 98.00 85 ALA A N 1
ATOM 677 C CA . ALA A 1 85 ? 11.317 -12.544 -15.167 1.00 98.00 85 ALA A CA 1
ATOM 678 C C . ALA A 1 85 ? 10.714 -11.217 -15.646 1.00 98.00 85 ALA A C 1
ATOM 680 O O . ALA A 1 85 ? 11.237 -10.638 -16.600 1.00 98.00 85 ALA A O 1
ATOM 681 N N . GLY A 1 86 ? 9.723 -10.684 -14.926 1.00 97.94 86 GLY A N 1
ATOM 682 C CA . GLY A 1 86 ? 9.159 -9.359 -15.183 1.00 97.94 86 GLY A CA 1
ATOM 683 C C . GLY A 1 86 ? 10.199 -8.242 -15.098 1.00 97.94 86 GLY A C 1
ATOM 684 O O . GLY A 1 86 ? 10.248 -7.382 -15.974 1.00 97.94 86 GLY A O 1
ATOM 685 N N . ILE A 1 87 ? 11.105 -8.291 -14.113 1.00 98.19 87 ILE A N 1
ATOM 686 C CA . ILE A 1 87 ? 12.210 -7.321 -13.996 1.00 98.19 87 ILE A CA 1
ATOM 687 C C . ILE A 1 87 ? 13.127 -7.379 -15.227 1.00 98.19 87 ILE A C 1
ATOM 689 O O . ILE A 1 87 ? 13.478 -6.339 -15.783 1.00 98.19 87 ILE A O 1
ATOM 693 N N . ARG A 1 88 ? 13.495 -8.582 -15.697 1.00 98.25 88 ARG A N 1
ATOM 694 C CA . ARG A 1 88 ? 14.306 -8.733 -16.921 1.00 98.25 88 ARG A CA 1
ATOM 695 C C . ARG A 1 88 ? 13.588 -8.181 -18.150 1.00 98.25 88 ARG A C 1
ATOM 697 O O . ARG A 1 88 ? 14.220 -7.502 -18.952 1.00 98.25 88 ARG A O 1
ATOM 704 N N . LEU A 1 89 ? 12.288 -8.449 -18.284 1.00 98.25 89 LEU A N 1
ATOM 705 C CA . LEU A 1 89 ? 11.467 -7.935 -19.380 1.00 98.25 89 LEU A CA 1
ATOM 706 C C . LEU A 1 89 ? 11.403 -6.401 -19.366 1.00 98.25 89 LEU A C 1
ATOM 708 O O . LEU A 1 89 ? 11.612 -5.767 -20.400 1.00 98.25 89 LEU A O 1
ATOM 712 N N . ALA A 1 90 ? 11.158 -5.805 -18.197 1.00 97.81 90 ALA A N 1
ATOM 713 C CA . ALA A 1 90 ? 11.117 -4.357 -18.033 1.00 97.81 90 ALA A CA 1
ATOM 714 C C . ALA A 1 90 ?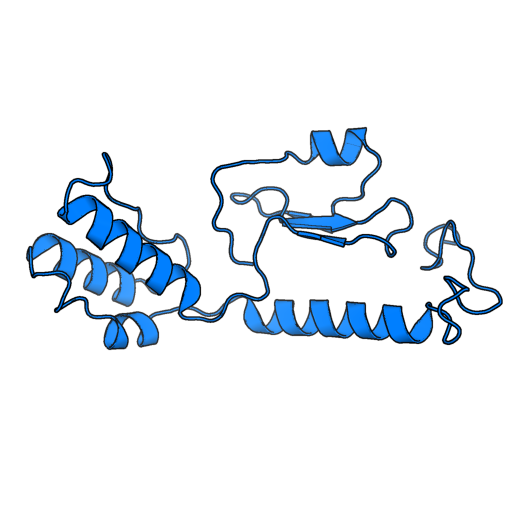 12.467 -3.714 -18.383 1.00 97.81 90 ALA A C 1
ATOM 716 O O . ALA A 1 90 ? 12.506 -2.763 -19.161 1.00 97.81 90 ALA A O 1
ATOM 717 N N . ASN A 1 91 ? 13.574 -4.268 -17.881 1.00 97.88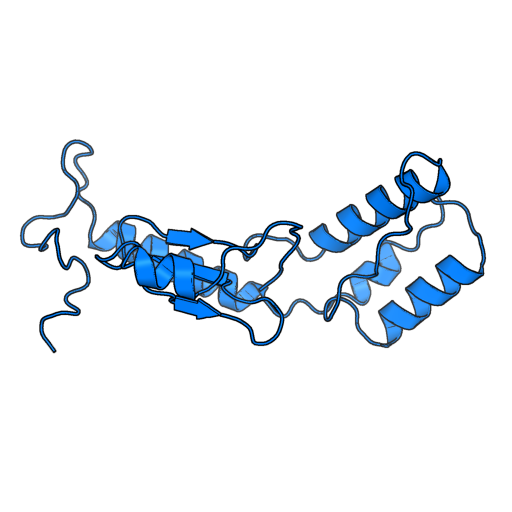 91 ASN A N 1
ATOM 718 C CA . ASN A 1 91 ? 14.915 -3.762 -18.175 1.00 97.88 91 ASN A CA 1
ATOM 719 C C . ASN A 1 91 ? 15.264 -3.877 -19.663 1.00 97.88 91 ASN A C 1
ATOM 721 O O . ASN A 1 91 ? 15.729 -2.901 -20.243 1.00 97.88 91 ASN A O 1
ATOM 725 N N . ALA A 1 92 ? 14.959 -5.008 -20.308 1.00 98.12 92 ALA A N 1
ATOM 726 C CA . ALA A 1 92 ? 15.179 -5.176 -21.745 1.00 98.12 92 ALA A CA 1
ATOM 727 C C . ALA A 1 92 ? 14.407 -4.130 -22.571 1.00 98.12 92 ALA A C 1
ATOM 729 O O . ALA A 1 92 ? 14.938 -3.568 -23.528 1.00 98.12 92 ALA A O 1
ATOM 730 N N . TYR A 1 93 ? 13.168 -3.815 -22.178 1.00 98.00 93 TYR A N 1
ATOM 731 C CA . TYR A 1 93 ? 12.407 -2.730 -22.796 1.00 98.00 93 TYR A CA 1
ATOM 732 C C . TYR A 1 93 ? 13.071 -1.358 -22.577 1.00 98.00 93 TYR A C 1
ATOM 734 O O . TYR A 1 93 ? 13.189 -0.582 -23.528 1.00 98.00 93 TYR A O 1
ATOM 742 N N . LEU A 1 94 ? 13.540 -1.053 -21.363 1.00 96.44 94 LEU A N 1
ATOM 743 C CA . LEU A 1 94 ? 14.225 0.212 -21.072 1.00 96.44 94 LEU A CA 1
ATOM 744 C C . LEU A 1 94 ? 15.514 0.369 -21.892 1.00 96.44 94 LEU A C 1
ATOM 746 O O . LEU A 1 94 ? 15.733 1.430 -22.475 1.00 96.44 94 LEU A O 1
ATOM 750 N N . GLU A 1 95 ? 16.318 -0.691 -21.981 1.00 96.75 95 GLU A N 1
ATOM 751 C CA . GLU A 1 95 ? 17.569 -0.741 -22.747 1.00 96.75 95 GLU A CA 1
ATOM 752 C C . GLU A 1 95 ? 17.341 -0.623 -24.258 1.00 96.75 95 GLU A C 1
ATOM 754 O O . GLU A 1 95 ? 18.159 -0.035 -24.962 1.00 96.75 95 GLU A O 1
ATOM 759 N N . SER A 1 96 ? 16.214 -1.136 -24.762 1.00 96.81 96 SER A N 1
ATOM 760 C CA . SER A 1 96 ? 15.885 -1.071 -26.190 1.00 96.81 96 SER A CA 1
ATOM 761 C C . SER A 1 96 ? 15.659 0.353 -26.711 1.00 96.81 96 SER A C 1
ATOM 763 O O . SER A 1 96 ? 15.763 0.589 -27.914 1.00 96.81 96 SER A O 1
ATOM 765 N N . GLY A 1 97 ? 15.295 1.297 -25.835 1.00 93.81 97 GLY A N 1
ATOM 766 C CA . GLY A 1 97 ? 14.895 2.648 -26.234 1.00 93.81 97 GLY A CA 1
ATOM 767 C C . GLY A 1 97 ? 13.576 2.716 -27.020 1.00 93.81 97 GLY A C 1
ATOM 768 O O . GLY A 1 97 ? 13.255 3.774 -27.561 1.00 93.81 97 GLY A O 1
ATOM 769 N N . ALA A 1 98 ? 12.805 1.623 -27.082 1.00 96.38 98 ALA A N 1
ATOM 770 C CA . ALA A 1 98 ? 11.519 1.575 -27.775 1.00 96.38 98 ALA A CA 1
ATOM 771 C C . ALA A 1 98 ? 10.538 2.638 -27.237 1.00 96.38 98 ALA A C 1
ATOM 773 O O . ALA A 1 98 ? 10.573 2.958 -26.040 1.00 96.38 98 ALA A O 1
ATOM 774 N N . PRO A 1 99 ? 9.657 3.199 -28.087 1.00 96.50 99 PRO A N 1
ATOM 775 C CA . PRO A 1 99 ? 8.698 4.225 -27.681 1.00 96.50 99 PRO A CA 1
ATOM 776 C C . PRO A 1 99 ? 7.706 3.704 -26.631 1.00 96.50 99 PRO A C 1
ATOM 778 O O . PRO A 1 99 ? 7.463 2.509 -26.512 1.00 96.50 99 PRO A O 1
ATOM 781 N N . ILE A 1 100 ? 7.083 4.619 -25.875 1.00 96.50 100 ILE A N 1
ATOM 782 C CA . ILE A 1 100 ? 6.121 4.263 -24.811 1.00 96.50 100 ILE A CA 1
ATOM 783 C C . ILE A 1 100 ? 4.867 3.532 -25.326 1.00 96.50 100 ILE A C 1
ATOM 785 O O . ILE A 1 100 ? 4.178 2.861 -24.555 1.00 96.50 100 ILE A O 1
ATOM 789 N N . SER A 1 101 ? 4.572 3.648 -26.626 1.00 96.44 101 SER A N 1
ATOM 790 C CA . SER A 1 101 ? 3.528 2.875 -27.308 1.00 96.44 101 SER A CA 1
ATOM 791 C C . SER A 1 101 ? 3.782 1.371 -27.252 1.00 96.44 101 SER A C 1
ATOM 793 O O . SER A 1 101 ? 2.825 0.603 -27.235 1.00 96.44 101 SER A O 1
ATOM 795 N N . ASP A 1 102 ? 5.051 0.977 -27.166 1.00 97.50 102 ASP A N 1
ATOM 796 C CA . ASP A 1 102 ? 5.505 -0.411 -27.226 1.00 97.50 102 ASP A CA 1
ATOM 797 C C . ASP A 1 102 ? 5.781 -0.960 -25.818 1.00 97.50 102 ASP A C 1
ATOM 799 O O . ASP A 1 102 ? 6.365 -2.032 -25.660 1.00 97.50 102 ASP A O 1
ATOM 803 N N . PHE A 1 103 ? 5.377 -0.221 -24.775 1.00 97.81 103 PHE A N 1
ATOM 804 C CA . PHE A 1 103 ? 5.505 -0.663 -23.392 1.00 97.81 103 PHE A CA 1
ATOM 805 C C . PHE A 1 103 ? 4.809 -2.026 -23.216 1.00 97.81 103 PHE A C 1
ATOM 807 O O . PHE A 1 103 ? 3.607 -2.122 -23.487 1.00 97.81 103 PHE A O 1
ATOM 814 N N . PRO A 1 104 ? 5.520 -3.076 -22.756 1.00 97.56 104 PRO A N 1
ATOM 815 C CA . PRO A 1 104 ? 5.018 -4.449 -22.760 1.00 97.56 104 PRO A CA 1
ATOM 816 C C . PRO A 1 104 ? 4.067 -4.713 -21.581 1.00 97.56 104 PRO A C 1
ATOM 818 O O . PRO A 1 104 ? 4.283 -5.623 -20.787 1.00 97.56 104 PRO A O 1
ATOM 821 N N . GLU A 1 105 ? 3.006 -3.911 -21.448 1.00 96.75 105 GLU A N 1
ATOM 822 C CA . GLU A 1 105 ? 2.094 -3.933 -20.297 1.00 96.75 105 GLU A CA 1
ATOM 823 C C . GLU A 1 105 ? 1.473 -5.313 -20.083 1.00 96.75 105 GLU A C 1
ATOM 825 O O . GLU A 1 105 ? 1.519 -5.827 -18.974 1.00 96.75 105 GLU A O 1
ATOM 830 N N . ALA A 1 106 ? 0.944 -5.940 -21.137 1.00 97.38 106 ALA A N 1
ATOM 831 C CA . ALA A 1 106 ? 0.293 -7.245 -21.028 1.00 97.38 106 ALA A CA 1
ATOM 832 C C . ALA A 1 106 ? 1.249 -8.330 -20.505 1.00 97.38 106 ALA A C 1
ATOM 834 O O . ALA A 1 106 ? 0.905 -9.049 -19.575 1.00 97.38 106 ALA A O 1
ATOM 835 N N . ALA A 1 107 ? 2.466 -8.392 -21.051 1.00 98.06 107 ALA A N 1
ATOM 836 C CA . ALA A 1 107 ? 3.472 -9.360 -20.624 1.00 98.06 107 ALA A CA 1
ATOM 837 C C . ALA A 1 107 ? 4.007 -9.056 -19.213 1.00 98.06 107 ALA A C 1
ATOM 839 O O . ALA A 1 107 ? 4.265 -9.971 -18.443 1.00 98.06 107 ALA A O 1
ATOM 840 N N . LEU A 1 108 ? 4.130 -7.779 -18.834 1.00 98.19 108 LEU A N 1
ATOM 841 C CA . LEU A 1 108 ? 4.506 -7.403 -17.469 1.00 98.19 108 LEU A CA 1
ATOM 842 C C . LEU A 1 108 ? 3.406 -7.718 -16.450 1.00 98.19 108 LEU A C 1
ATOM 844 O O . LEU A 1 108 ? 3.729 -8.081 -15.326 1.00 98.19 108 LEU A O 1
ATOM 848 N N . LEU A 1 109 ? 2.126 -7.613 -16.824 1.00 97.69 109 LEU A N 1
ATOM 849 C CA . LEU A 1 109 ? 1.003 -7.961 -15.947 1.00 97.69 109 LEU A CA 1
ATOM 850 C C . LEU A 1 109 ? 0.959 -9.451 -15.597 1.00 97.69 109 LEU A C 1
ATOM 852 O O . LEU A 1 109 ? 0.556 -9.788 -14.485 1.00 97.69 109 LEU A O 1
ATOM 856 N N . GLU A 1 110 ? 1.392 -10.326 -16.507 1.00 97.88 110 GLU A N 1
ATOM 857 C CA . GLU A 1 110 ? 1.548 -11.764 -16.234 1.00 97.88 110 GLU A CA 1
ATOM 858 C C . GLU A 1 110 ? 2.654 -12.046 -15.205 1.00 97.88 110 GLU A C 1
ATOM 860 O O . GLU A 1 110 ? 2.632 -13.074 -14.534 1.00 97.88 110 GLU A O 1
ATOM 865 N N . GLU A 1 111 ? 3.581 -11.102 -15.035 1.00 98.00 111 GLU A N 1
ATOM 866 C CA . GLU A 1 111 ? 4.730 -11.191 -14.135 1.00 98.00 111 GLU A CA 1
ATOM 867 C C . GLU A 1 111 ? 4.556 -10.358 -12.854 1.00 98.00 111 GLU A C 1
ATOM 869 O O . GLU A 1 111 ? 5.532 -10.106 -12.145 1.00 98.00 111 GLU A O 1
ATOM 874 N N . VAL A 1 112 ? 3.336 -9.909 -12.539 1.00 97.44 112 VAL A N 1
ATOM 875 C CA . VAL A 1 112 ? 3.035 -9.252 -11.258 1.00 97.44 112 VAL A CA 1
ATOM 876 C C . VAL A 1 112 ? 2.779 -10.299 -10.176 1.00 97.44 112 VAL A C 1
ATOM 878 O O . VAL A 1 112 ? 1.864 -11.115 -10.291 1.00 97.44 112 VAL A O 1
ATOM 881 N N . ASP A 1 113 ? 3.521 -10.213 -9.072 1.00 94.12 113 ASP A N 1
ATOM 882 C CA . ASP A 1 113 ? 3.300 -11.053 -7.894 1.00 94.12 113 ASP A CA 1
ATOM 883 C C . ASP A 1 113 ? 2.303 -10.392 -6.925 1.00 94.12 113 ASP A C 1
ATOM 885 O O . ASP A 1 113 ? 2.617 -9.459 -6.178 1.00 94.12 113 ASP A O 1
ATOM 889 N N . VAL A 1 114 ? 1.049 -10.854 -6.949 1.00 94.00 114 VAL A N 1
ATOM 890 C CA . VAL A 1 114 ? -0.032 -10.283 -6.132 1.00 94.00 114 VAL A CA 1
ATOM 891 C C . VAL A 1 114 ? -0.034 -10.892 -4.730 1.00 94.00 114 VAL A C 1
ATOM 893 O O . VAL A 1 114 ? -0.852 -11.748 -4.394 1.00 94.00 114 VAL A O 1
ATOM 896 N N . THR A 1 115 ? 0.840 -10.383 -3.868 1.00 94.56 115 THR A N 1
ATOM 897 C CA . THR A 1 115 ? 1.040 -10.903 -2.501 1.00 94.56 115 THR A CA 1
ATOM 898 C C . THR A 1 115 ? 0.115 -10.295 -1.437 1.00 94.56 115 THR A C 1
ATOM 900 O O . THR A 1 115 ? 0.092 -10.750 -0.294 1.00 94.56 115 THR A O 1
ATOM 903 N N . TRP A 1 116 ? -0.662 -9.253 -1.765 1.00 95.19 116 TRP A N 1
ATOM 904 C CA . TRP A 1 116 ? -1.424 -8.482 -0.764 1.00 95.19 116 TRP A CA 1
ATOM 905 C C . TRP A 1 116 ? -2.936 -8.713 -0.766 1.00 95.19 116 TRP A C 1
ATOM 907 O O . TRP A 1 116 ? -3.601 -8.373 0.215 1.00 95.19 116 TRP A O 1
ATOM 917 N N . ARG A 1 117 ? -3.497 -9.251 -1.853 1.00 95.44 117 ARG A N 1
ATOM 918 C CA . ARG A 1 117 ? -4.946 -9.216 -2.104 1.00 95.44 117 ARG A CA 1
ATOM 919 C C . ARG A 1 117 ? -5.758 -9.989 -1.064 1.00 95.44 117 ARG A C 1
ATOM 921 O O . ARG A 1 117 ? -6.811 -9.512 -0.645 1.00 95.44 117 ARG A O 1
ATOM 928 N N . ASP A 1 118 ? -5.292 -11.153 -0.629 1.00 95.69 118 ASP A N 1
ATOM 929 C CA . ASP A 1 118 ? -6.036 -11.961 0.345 1.00 95.69 118 ASP A CA 1
ATOM 930 C C . ASP A 1 118 ? -6.019 -11.332 1.740 1.00 95.69 118 ASP A C 1
ATOM 932 O O . ASP A 1 118 ? -7.060 -11.243 2.394 1.00 95.69 118 ASP A O 1
ATOM 936 N N . THR A 1 119 ? -4.879 -10.772 2.148 1.00 94.19 119 THR A N 1
ATOM 937 C CA . THR A 1 119 ? -4.771 -9.991 3.386 1.00 94.19 119 THR A CA 1
ATOM 938 C C . THR A 1 119 ? -5.658 -8.749 3.341 1.00 94.19 119 THR A C 1
ATOM 940 O O . THR A 1 119 ? -6.336 -8.447 4.322 1.00 94.19 119 THR A O 1
ATOM 943 N N . ALA A 1 120 ? -5.720 -8.056 2.199 1.00 95.81 120 ALA A N 1
ATOM 944 C CA . ALA A 1 120 ? -6.609 -6.913 2.016 1.00 95.81 120 ALA A CA 1
ATOM 945 C C . ALA A 1 120 ? -8.084 -7.309 2.172 1.00 95.81 120 ALA A C 1
ATOM 947 O O . ALA A 1 120 ? -8.816 -6.676 2.932 1.00 95.81 120 ALA A O 1
ATOM 948 N N . LYS A 1 121 ? -8.522 -8.400 1.529 1.00 97.00 121 LYS A N 1
ATOM 949 C CA . LYS A 1 121 ? -9.893 -8.916 1.688 1.00 97.00 121 LYS A CA 1
ATOM 950 C C . LYS A 1 121 ? -10.215 -9.226 3.147 1.00 97.00 121 LYS A C 1
ATOM 952 O O . LYS A 1 121 ? -11.268 -8.814 3.627 1.00 97.00 121 LYS A O 1
ATOM 957 N N . ALA A 1 122 ? -9.320 -9.923 3.847 1.00 96.44 122 ALA A N 1
ATOM 958 C CA . ALA A 1 122 ? -9.508 -10.253 5.257 1.00 96.44 122 ALA A CA 1
ATOM 959 C C . ALA A 1 122 ? -9.624 -8.990 6.121 1.00 96.44 122 ALA A C 1
ATOM 961 O O . ALA A 1 122 ? -10.506 -8.898 6.971 1.00 96.44 122 ALA A O 1
ATOM 962 N N . LEU A 1 123 ? -8.779 -7.990 5.862 1.00 95.00 123 LEU A N 1
ATOM 963 C CA . LEU A 1 123 ? -8.806 -6.707 6.553 1.00 95.00 123 LEU A CA 1
ATOM 964 C C . LEU A 1 123 ? -10.160 -6.006 6.392 1.00 95.00 123 LEU A C 1
ATOM 966 O O . LEU A 1 123 ? -10.787 -5.649 7.391 1.00 95.00 123 LEU A O 1
ATOM 970 N N . PHE A 1 124 ? -10.636 -5.847 5.153 1.00 95.88 124 PHE A N 1
ATOM 971 C CA . PHE A 1 124 ? -11.900 -5.158 4.889 1.00 95.88 124 PHE A CA 1
ATOM 972 C C . PHE A 1 124 ? -13.101 -5.955 5.408 1.00 95.88 124 PHE A C 1
ATOM 974 O O . PHE A 1 124 ? -14.020 -5.366 5.972 1.00 95.88 124 PHE A O 1
ATOM 981 N N . ALA A 1 125 ? -13.084 -7.286 5.288 1.00 97.38 125 ALA A N 1
ATOM 982 C CA . ALA A 1 125 ? -14.135 -8.146 5.827 1.00 97.38 125 ALA A CA 1
ATOM 983 C C . ALA A 1 125 ? -14.226 -8.047 7.357 1.00 97.38 125 ALA A C 1
ATOM 985 O O . ALA A 1 125 ? -15.319 -7.873 7.896 1.00 97.38 125 ALA A O 1
ATOM 986 N N . ASN A 1 126 ? -13.087 -8.090 8.054 1.00 95.00 126 ASN A N 1
ATOM 987 C CA . ASN A 1 126 ? -13.037 -7.935 9.507 1.00 95.00 126 ASN A CA 1
ATOM 988 C C . ASN A 1 126 ? -13.542 -6.557 9.932 1.00 95.00 126 ASN A C 1
ATOM 990 O O . ASN A 1 126 ? -14.352 -6.453 10.851 1.00 95.00 126 ASN A O 1
ATOM 994 N N . TRP A 1 127 ? -13.105 -5.498 9.248 1.00 95.00 127 TRP A N 1
ATOM 995 C CA . TRP A 1 127 ? -13.545 -4.144 9.562 1.00 95.00 127 TRP A CA 1
ATOM 996 C C . TRP A 1 127 ? -15.053 -3.965 9.352 1.00 95.00 127 TRP A C 1
ATOM 998 O O . TRP A 1 127 ? -15.734 -3.484 10.256 1.00 95.00 127 TRP A O 1
ATOM 1008 N N . LEU A 1 128 ? -15.601 -4.426 8.223 1.00 95.94 128 LEU A N 1
ATOM 1009 C CA . LEU A 1 128 ? -17.044 -4.397 7.964 1.00 95.94 128 LEU A CA 1
ATOM 1010 C C . LEU A 1 128 ? -17.834 -5.227 8.983 1.00 95.94 128 LEU A C 1
ATOM 1012 O O . LEU A 1 128 ? -18.896 -4.795 9.431 1.00 95.94 128 LEU A O 1
ATOM 1016 N N . GLY A 1 129 ? -17.306 -6.384 9.390 1.00 96.31 129 GLY A N 1
ATOM 1017 C CA . GLY A 1 129 ? -17.888 -7.202 10.452 1.00 96.31 129 GLY A CA 1
ATOM 1018 C C . GLY A 1 129 ? -17.964 -6.456 11.786 1.00 96.31 129 GLY A C 1
ATOM 1019 O O . GLY A 1 129 ? -19.010 -6.461 12.430 1.00 96.31 129 GLY A O 1
ATOM 1020 N N . LEU A 1 130 ? -16.897 -5.748 12.168 1.00 95.50 130 LEU A N 1
ATOM 1021 C CA . LEU A 1 130 ? -16.879 -4.918 13.375 1.00 95.50 130 LEU A CA 1
ATOM 1022 C C . LEU A 1 130 ? -17.841 -3.729 13.266 1.00 95.50 130 LEU A C 1
ATOM 1024 O O . LEU A 1 130 ? -18.559 -3.444 14.219 1.00 95.50 130 LEU A O 1
ATOM 1028 N N . VAL A 1 131 ? -17.918 -3.067 12.107 1.00 95.06 131 VAL A N 1
ATOM 1029 C CA . VAL A 1 131 ? -18.920 -2.016 11.857 1.00 95.06 131 VAL A CA 1
ATOM 1030 C C . VAL A 1 131 ? -20.322 -2.551 12.089 1.00 95.06 131 VAL A C 1
ATOM 1032 O O . VAL A 1 131 ? -21.078 -1.963 12.861 1.00 95.06 131 VAL A O 1
ATOM 1035 N N . TYR A 1 132 ? -20.641 -3.697 11.500 1.00 94.94 132 TYR A N 1
ATOM 1036 C CA . TYR A 1 132 ? -21.943 -4.324 11.661 1.00 94.94 132 TYR A CA 1
ATOM 1037 C C . TYR A 1 132 ? -22.261 -4.696 13.118 1.00 94.94 132 TYR A C 1
ATOM 1039 O O . TYR A 1 132 ? -23.396 -4.532 13.552 1.00 94.94 132 TYR A O 1
ATOM 1047 N N . GLN A 1 133 ? -21.279 -5.190 13.874 1.00 94.06 133 GLN A N 1
ATOM 1048 C CA . GLN A 1 133 ? -21.485 -5.676 15.243 1.00 94.06 133 GLN A CA 1
ATOM 1049 C C . GLN A 1 133 ? -21.507 -4.570 16.300 1.00 94.06 133 GLN A C 1
ATOM 1051 O O . GLN A 1 133 ? -22.133 -4.742 17.341 1.00 94.06 133 GLN A O 1
ATOM 1056 N N . LEU A 1 134 ? -20.790 -3.470 16.072 1.00 96.00 134 LEU A N 1
ATOM 1057 C CA . LEU A 1 134 ? -20.536 -2.472 17.110 1.00 96.00 134 LEU A CA 1
ATOM 1058 C C . LEU A 1 134 ? -21.335 -1.193 16.905 1.00 96.00 134 LEU A C 1
ATOM 1060 O O . LEU A 1 134 ? -21.682 -0.535 17.886 1.00 96.00 134 LEU A O 1
ATOM 1064 N N . THR A 1 135 ? -21.609 -0.809 15.656 1.00 95.94 135 THR A N 1
ATOM 1065 C CA . THR A 1 135 ? -22.235 0.487 15.365 1.00 95.94 135 THR A CA 1
ATOM 1066 C C . THR A 1 135 ? -23.753 0.425 15.438 1.00 95.94 135 THR A C 1
ATOM 1068 O O . THR A 1 135 ? -24.378 -0.594 15.150 1.00 95.94 135 THR A O 1
ATOM 1071 N N . HIS A 1 136 ? -24.363 1.530 15.859 1.00 96.62 136 HIS A N 1
ATOM 1072 C CA . HIS A 1 136 ? -25.812 1.601 15.998 1.00 96.62 136 HIS A CA 1
ATOM 1073 C C . HIS A 1 136 ? -26.507 1.730 14.628 1.00 96.62 136 HIS A C 1
ATOM 1075 O O . HIS A 1 136 ? -26.010 2.403 13.727 1.00 96.62 136 HIS A O 1
ATOM 1081 N N . GLN A 1 137 ? -27.697 1.137 14.471 1.00 93.06 137 GLN A N 1
ATOM 1082 C CA . GLN A 1 137 ? -28.490 1.261 13.234 1.00 93.06 137 GLN A CA 1
ATOM 1083 C C . GLN A 1 137 ? -29.084 2.670 13.046 1.00 93.06 137 GLN A C 1
ATOM 1085 O O . GLN A 1 137 ? -29.115 3.207 11.937 1.00 93.06 137 GLN A O 1
ATOM 1090 N N . ASP A 1 138 ? -29.553 3.287 14.135 1.00 95.19 138 ASP A N 1
ATOM 1091 C CA . ASP A 1 138 ? -29.848 4.724 14.181 1.00 95.19 138 ASP A CA 1
ATOM 1092 C C . ASP A 1 138 ? -28.555 5.536 14.065 1.00 95.19 138 ASP A C 1
ATOM 1094 O O . ASP A 1 138 ? -27.739 5.551 14.983 1.00 95.19 138 ASP A O 1
ATOM 1098 N N . ARG A 1 139 ? -28.418 6.262 12.954 1.00 91.44 139 ARG A N 1
ATOM 1099 C CA . ARG A 1 139 ? -27.232 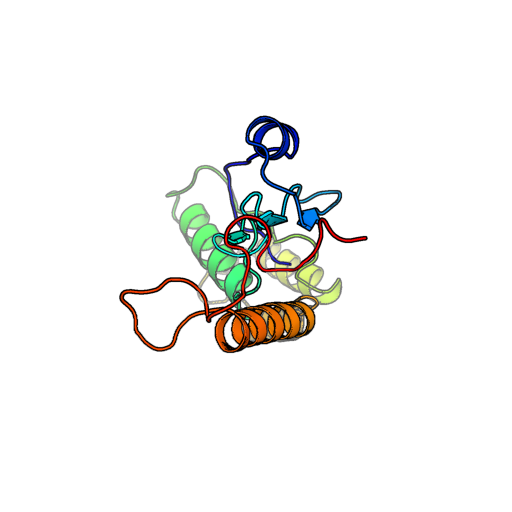7.052 12.585 1.00 91.44 139 ARG A CA 1
ATOM 1100 C C . ARG A 1 139 ? -26.955 8.237 13.517 1.00 91.44 139 ARG A C 1
ATOM 1102 O O . ARG A 1 139 ? -25.923 8.888 13.379 1.00 91.44 139 ARG A O 1
ATOM 1109 N N . ARG A 1 140 ? -27.881 8.557 14.426 1.00 95.50 140 ARG A N 1
ATOM 1110 C CA . ARG A 1 140 ? -27.693 9.576 15.473 1.00 95.50 140 ARG A CA 1
ATOM 1111 C C . ARG A 1 140 ? -26.896 9.042 16.661 1.00 95.50 140 ARG A C 1
ATOM 1113 O O . ARG A 1 140 ? -26.377 9.830 17.448 1.00 95.50 140 ARG A O 1
ATOM 1120 N N . LEU A 1 141 ? -26.815 7.721 16.792 1.00 94.38 141 LEU A N 1
ATOM 1121 C CA . LEU A 1 141 ? -26.062 7.021 17.821 1.00 94.38 141 LEU A CA 1
ATOM 1122 C C . LEU A 1 141 ? -24.828 6.375 17.187 1.00 94.38 141 LEU A C 1
ATOM 1124 O O . LEU A 1 141 ? -24.821 6.021 16.012 1.00 94.38 141 LEU A O 1
ATOM 1128 N N . GLN A 1 142 ? -23.753 6.258 17.961 1.00 92.31 142 GLN A N 1
ATOM 1129 C CA . GLN A 1 142 ? -22.476 5.758 17.444 1.00 92.31 142 GLN A CA 1
ATOM 1130 C C . GLN A 1 142 ? -22.354 4.245 17.596 1.00 92.31 142 GLN A C 1
ATOM 1132 O O . GLN A 1 142 ? -22.003 3.559 16.640 1.00 92.31 142 GLN A O 1
ATOM 1137 N N . PHE A 1 143 ? -22.672 3.731 18.782 1.00 96.31 143 PHE A N 1
ATOM 1138 C CA . PHE A 1 143 ? -22.530 2.322 19.124 1.00 96.31 143 PHE A CA 1
ATOM 1139 C C . PHE A 1 143 ? -23.855 1.717 19.574 1.00 96.31 143 PHE A C 1
ATOM 1141 O O . PHE A 1 143 ? -24.727 2.436 20.063 1.00 96.31 143 PHE A O 1
ATOM 1148 N N . MET A 1 144 ? -23.990 0.403 19.402 1.00 95.94 144 MET A N 1
ATOM 1149 C CA . MET A 1 144 ? -25.097 -0.365 19.969 1.00 95.94 144 MET A CA 1
ATOM 1150 C C . MET A 1 144 ? -25.129 -0.261 21.500 1.00 95.94 144 MET A C 1
ATOM 1152 O O . MET A 1 144 ? -24.110 0.004 22.147 1.00 95.94 144 MET A O 1
ATOM 1156 N N . ASP A 1 145 ? -26.303 -0.505 22.081 1.00 94.94 145 ASP A N 1
ATOM 1157 C CA . ASP A 1 145 ? -26.488 -0.482 23.529 1.00 94.94 145 ASP A CA 1
ATOM 1158 C C . ASP A 1 145 ? -25.527 -1.452 24.237 1.00 94.94 145 ASP A C 1
ATOM 1160 O O . ASP A 1 145 ? -25.329 -2.593 23.820 1.00 94.94 145 ASP A O 1
ATOM 1164 N N . GLY A 1 146 ? -24.919 -0.989 25.331 1.00 92.81 146 GLY A N 1
ATOM 1165 C CA . GLY A 1 146 ? -23.983 -1.781 26.137 1.00 92.81 146 GLY A CA 1
ATOM 1166 C C . GLY A 1 146 ? -22.531 -1.796 25.641 1.00 92.81 146 GLY A C 1
ATOM 1167 O O . GLY A 1 146 ? -21.662 -2.293 26.360 1.00 92.81 146 GLY A O 1
ATOM 1168 N N . ILE A 1 147 ? -22.232 -1.217 24.475 1.00 94.44 147 ILE A N 1
ATOM 1169 C CA . ILE A 1 147 ? -20.854 -1.048 23.996 1.00 94.44 147 ILE A CA 1
ATOM 1170 C C . ILE A 1 147 ? -20.199 0.145 24.699 1.00 94.44 147 ILE A C 1
ATOM 1172 O O . ILE A 1 147 ? -20.739 1.251 24.708 1.00 94.44 147 ILE A O 1
ATOM 1176 N N . ASN A 1 148 ? -19.011 -0.064 25.274 1.00 93.81 148 ASN A N 1
ATOM 1177 C CA . ASN A 1 148 ? -18.219 1.009 25.873 1.00 93.81 148 ASN A CA 1
ATOM 1178 C C . ASN A 1 148 ? -17.575 1.871 24.769 1.00 93.81 148 ASN A C 1
ATOM 1180 O O . ASN A 1 148 ? -16.697 1.365 24.075 1.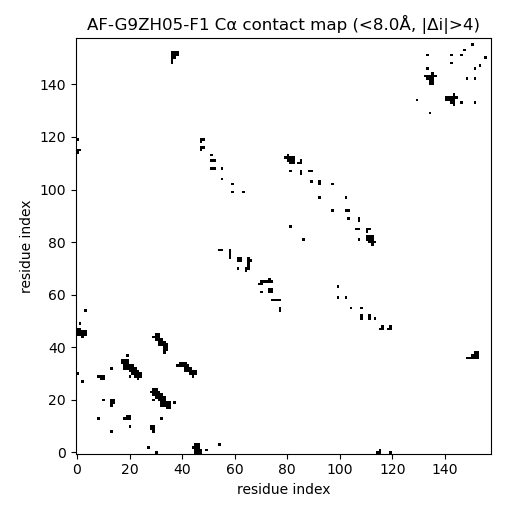00 93.81 148 ASN A O 1
ATOM 1184 N N . PRO A 1 149 ? -17.899 3.170 24.636 1.00 92.25 149 PRO A N 1
ATOM 1185 C CA . PRO A 1 149 ? -17.317 4.006 23.585 1.00 92.25 149 PRO A CA 1
ATOM 1186 C C . PRO A 1 149 ? -15.801 4.206 23.692 1.00 92.25 149 PRO A C 1
ATOM 1188 O O . PRO A 1 149 ? -15.165 4.513 22.6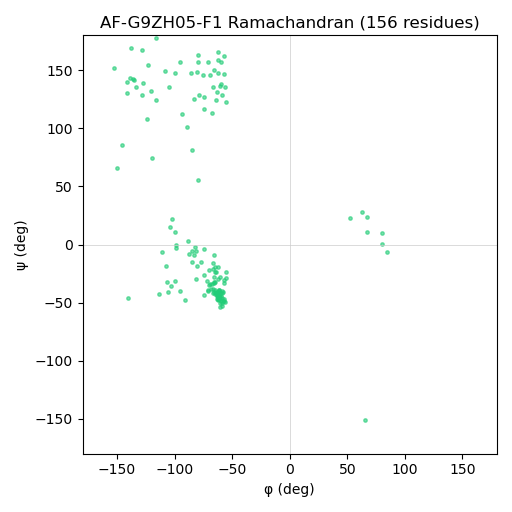89 1.00 92.25 149 PRO A O 1
ATOM 1191 N N . ALA A 1 150 ? -15.227 4.058 24.891 1.00 91.25 150 ALA A N 1
ATOM 1192 C CA . ALA A 1 150 ? -13.784 4.160 25.113 1.00 91.25 150 ALA A CA 1
ATOM 1193 C C . ALA A 1 150 ? -13.039 2.839 24.851 1.00 91.25 150 ALA A C 1
ATOM 1195 O O . ALA A 1 150 ? -11.817 2.836 24.741 1.00 91.25 150 ALA A O 1
ATOM 1196 N N . ASP A 1 151 ? -13.765 1.722 24.775 1.00 93.19 151 ASP A N 1
ATOM 1197 C CA . ASP A 1 151 ? -13.214 0.394 24.503 1.00 93.19 151 ASP A CA 1
ATOM 1198 C C . ASP A 1 151 ? -14.252 -0.473 23.771 1.00 93.19 151 ASP A C 1
ATOM 1200 O O . ASP A 1 151 ? -14.760 -1.455 24.325 1.00 93.19 151 ASP A O 1
ATOM 1204 N N . PRO A 1 152 ? -14.617 -0.107 22.528 1.00 94.31 152 PRO A N 1
ATOM 1205 C CA . PRO A 1 152 ? -15.664 -0.797 21.779 1.00 94.31 152 PRO A CA 1
ATOM 1206 C C . PRO A 1 152 ? -15.265 -2.228 21.407 1.00 94.31 152 PRO A C 1
ATOM 1208 O O . PRO A 1 152 ? -16.117 -3.043 21.070 1.00 94.31 152 PRO A O 1
ATOM 1211 N N . LEU A 1 153 ? -13.971 -2.544 21.491 1.00 93.44 153 LEU A N 1
ATOM 1212 C CA . LEU A 1 153 ? -13.408 -3.857 21.196 1.00 93.44 153 LEU A CA 1
ATOM 1213 C C . LEU A 1 153 ? -13.159 -4.708 22.451 1.00 93.44 153 LEU A C 1
ATOM 1215 O O . LEU A 1 153 ? -12.682 -5.835 22.324 1.00 93.44 153 LEU A O 1
ATOM 1219 N N . GLY A 1 154 ? -13.454 -4.192 23.651 1.00 88.81 154 GLY A N 1
ATOM 1220 C CA . GLY A 1 154 ? -13.282 -4.916 24.915 1.00 88.81 154 GLY A CA 1
ATOM 1221 C C . GLY A 1 154 ? -11.830 -5.301 25.232 1.00 88.81 154 GLY A C 1
ATOM 1222 O O . GLY A 1 154 ? -11.591 -6.320 25.883 1.00 88.81 154 GLY A O 1
ATOM 1223 N N . ARG A 1 155 ? -10.850 -4.534 24.743 1.00 79.06 155 ARG A N 1
ATOM 1224 C CA . ARG A 1 155 ? -9.412 -4.809 24.879 1.00 79.06 155 ARG A CA 1
ATOM 1225 C C . ARG A 1 155 ? -8.880 -4.523 26.284 1.00 79.06 155 ARG A C 1
ATOM 1227 O O . ARG A 1 155 ? -7.907 -5.154 26.681 1.00 79.06 155 ARG A O 1
ATOM 1234 N N . LEU A 1 156 ? -9.509 -3.620 27.040 1.00 60.59 156 LEU A N 1
ATOM 1235 C CA . LEU A 1 156 ? -9.072 -3.210 28.384 1.00 60.59 156 LEU A CA 1
ATOM 1236 C C . LEU A 1 156 ? -9.525 -4.174 29.494 1.00 60.59 156 LEU A C 1
ATOM 1238 O O . LEU A 1 156 ? -9.208 -3.956 30.660 1.00 60.59 156 LEU A O 1
ATOM 1242 N N . ARG A 1 157 ? -10.284 -5.224 29.155 1.00 56.22 157 ARG A N 1
ATOM 1243 C CA . ARG A 1 157 ? -10.811 -6.223 30.104 1.00 56.22 157 ARG A CA 1
ATOM 1244 C C . ARG A 1 157 ? -10.035 -7.550 30.112 1.00 56.22 157 ARG A C 1
ATOM 1246 O O . ARG A 1 157 ? -10.612 -8.570 30.484 1.00 56.22 157 ARG A O 1
ATOM 1253 N N . ARG A 1 158 ? -8.774 -7.560 29.673 1.00 45.53 158 ARG A N 1
ATOM 1254 C CA . ARG A 1 158 ? -7.908 -8.752 29.699 1.00 45.53 158 ARG A CA 1
ATOM 1255 C C . ARG A 1 158 ? -6.965 -8.755 30.889 1.00 45.53 158 ARG A C 1
ATOM 1257 O O . ARG A 1 158 ? -6.442 -7.669 31.211 1.00 45.53 158 ARG A O 1
#

InterPro domains:
  IPR029062 Class I glutamine amidotransferase-like [G3DSA:3.40.50.880] (1-138)
  IPR029062 Class I glutamine amidotransferase-like [SSF52317] (1-134)
  IPR033752 MetA family [PF04204] (1-136)
  IPR033752 MetA family [PTHR20919] (2-137)

pLDDT: mean 94.75, std 6.16, range [45.53, 98.25]

Mean predicted aligned error: 3.91 Å

Foldseek 3Di:
DAADDDDDDAPVNCVVVCWAQDDQDPPRHGAWTHDNLRAPDIDGRGCLPDDLCRLVVVLLVQQLCVVVVVDPDRDDRGPPFFDPVLVVVQVVVVVVPDDSVVRPSVVSSVGTDPPRNVVSVVVVVVNVVLCVQFQDPPPVGGGDPPQDPSHNPCPVVD